Protein AF-A0A352NPZ8-F1 (afdb_monomer_lite)

pLDDT: mean 89.33, std 11.06, range [47.06, 97.88]

Structure (mmCIF, N/CA/C/O backbone):
data_AF-A0A352NPZ8-F1
#
_entry.id   AF-A0A352NPZ8-F1
#
loop_
_atom_site.group_PDB
_atom_site.id
_atom_site.type_symbol
_atom_site.label_atom_id
_atom_site.label_alt_id
_atom_site.label_comp_id
_atom_site.label_asym_id
_atom_site.label_entity_id
_atom_site.label_seq_id
_atom_site.pdbx_PDB_ins_code
_atom_site.Cartn_x
_atom_site.Cartn_y
_atom_site.Cartn_z
_atom_site.occupancy
_atom_site.B_iso_or_equiv
_atom_site.auth_seq_id
_atom_site.auth_comp_id
_atom_site.auth_asym_id
_atom_site.auth_atom_id
_atom_site.pdbx_PDB_model_num
ATOM 1 N N . MET A 1 1 ? 7.157 7.119 -15.607 1.00 67.50 1 MET A N 1
ATOM 2 C CA . MET A 1 1 ? 7.996 7.400 -14.413 1.00 67.50 1 MET A CA 1
ATOM 3 C C . MET A 1 1 ? 9.174 6.434 -14.364 1.00 67.50 1 MET A C 1
ATOM 5 O O . MET A 1 1 ? 9.060 5.346 -14.909 1.00 67.50 1 MET A O 1
ATOM 9 N N . ARG A 1 2 ? 10.289 6.827 -13.732 1.00 89.06 2 ARG A N 1
ATOM 10 C CA . ARG A 1 2 ? 11.449 5.947 -13.481 1.00 89.06 2 ARG A CA 1
ATOM 11 C C . ARG A 1 2 ? 11.217 5.113 -12.215 1.00 89.06 2 ARG A C 1
ATOM 13 O O . ARG A 1 2 ? 10.690 5.663 -11.249 1.00 89.06 2 ARG A O 1
ATOM 20 N N . CYS A 1 3 ? 11.653 3.851 -12.206 1.00 93.81 3 CYS A N 1
ATOM 21 C CA . CYS A 1 3 ? 11.462 2.907 -11.093 1.00 93.81 3 CYS A CA 1
ATOM 22 C C . CYS A 1 3 ? 11.914 3.480 -9.738 1.00 93.81 3 CYS A C 1
ATOM 24 O O . CYS A 1 3 ? 11.165 3.444 -8.770 1.00 93.81 3 CYS A O 1
ATOM 26 N N . GLU A 1 4 ? 13.073 4.138 -9.685 1.00 93.75 4 GLU A N 1
ATOM 27 C CA . GLU A 1 4 ? 13.599 4.777 -8.464 1.00 93.75 4 GLU A CA 1
ATOM 28 C C . GLU A 1 4 ? 12.679 5.859 -7.876 1.00 93.75 4 GLU A C 1
ATOM 30 O O . GLU A 1 4 ? 12.685 6.128 -6.675 1.00 93.75 4 GLU A O 1
ATOM 35 N N . LYS A 1 5 ? 11.922 6.561 -8.729 1.00 93.19 5 LYS A N 1
ATOM 36 C CA . LYS A 1 5 ? 10.964 7.575 -8.271 1.00 93.19 5 LYS A CA 1
ATOM 37 C C . LYS A 1 5 ? 9.722 6.905 -7.686 1.00 93.19 5 LYS A C 1
ATOM 39 O O . LYS A 1 5 ? 9.171 7.417 -6.725 1.00 93.19 5 LYS A O 1
ATOM 44 N N . ILE A 1 6 ? 9.313 5.777 -8.263 1.00 94.00 6 ILE A N 1
ATOM 45 C CA . ILE A 1 6 ? 8.162 4.988 -7.819 1.00 94.00 6 ILE A CA 1
ATOM 46 C C . ILE A 1 6 ? 8.451 4.321 -6.472 1.00 94.00 6 ILE A C 1
ATOM 48 O O . ILE A 1 6 ? 7.662 4.460 -5.548 1.00 94.00 6 ILE A O 1
ATOM 52 N N . MET A 1 7 ? 9.608 3.673 -6.334 1.00 93.88 7 MET A N 1
ATOM 53 C CA . MET A 1 7 ? 9.984 2.950 -5.112 1.00 93.88 7 MET A CA 1
ATOM 54 C C . MET A 1 7 ? 10.046 3.863 -3.884 1.00 93.88 7 MET A C 1
ATOM 56 O O . MET A 1 7 ? 9.585 3.494 -2.811 1.00 93.88 7 MET A O 1
ATOM 60 N N . ARG A 1 8 ? 10.520 5.105 -4.052 1.00 95.38 8 ARG A N 1
ATOM 61 C CA . ARG A 1 8 ? 10.516 6.118 -2.981 1.00 95.38 8 ARG A CA 1
ATOM 62 C C . ARG A 1 8 ? 9.120 6.525 -2.503 1.00 95.38 8 ARG A C 1
ATOM 64 O O . ARG A 1 8 ? 9.016 7.160 -1.464 1.00 95.38 8 ARG A O 1
ATOM 71 N N . LYS A 1 9 ? 8.073 6.196 -3.259 1.00 95.81 9 LYS A N 1
ATOM 72 C CA . LYS A 1 9 ? 6.678 6.539 -2.967 1.00 95.81 9 LYS A CA 1
ATOM 73 C C . LYS A 1 9 ? 5.862 5.365 -2.428 1.00 95.81 9 LYS A C 1
ATOM 75 O O . LYS A 1 9 ? 4.664 5.518 -2.235 1.00 95.81 9 LYS A O 1
ATOM 80 N N . PHE A 1 10 ? 6.474 4.205 -2.180 1.00 96.50 10 PHE A N 1
ATOM 81 C CA . PHE A 1 10 ? 5.753 3.041 -1.659 1.00 96.50 10 PHE A CA 1
ATOM 82 C C . PHE A 1 10 ? 5.184 3.271 -0.264 1.00 96.50 10 PHE A C 1
ATOM 84 O O . PHE A 1 10 ? 4.010 2.991 -0.060 1.00 96.50 10 PHE A O 1
ATOM 91 N N . ASN A 1 11 ? 5.968 3.836 0.656 1.00 96.38 11 ASN A N 1
ATOM 92 C CA . ASN A 1 11 ? 5.470 4.144 1.999 1.00 96.38 11 ASN A CA 1
ATOM 93 C C . ASN A 1 11 ? 4.360 5.198 1.943 1.00 96.38 11 ASN A C 1
ATOM 95 O O . ASN A 1 11 ? 3.285 4.959 2.471 1.00 96.38 11 ASN A O 1
ATOM 99 N N . ASP A 1 12 ? 4.558 6.286 1.188 1.00 96.56 12 ASP A N 1
ATOM 100 C CA . ASP A 1 12 ? 3.518 7.303 0.980 1.00 96.56 12 ASP A CA 1
ATOM 101 C C . ASP A 1 12 ? 2.210 6.694 0.422 1.00 96.56 12 ASP A C 1
ATOM 103 O O . ASP A 1 12 ? 1.107 7.086 0.806 1.00 96.56 12 ASP A O 1
ATOM 107 N N . LEU A 1 13 ? 2.323 5.716 -0.487 1.00 96.00 13 LEU A N 1
ATOM 108 C CA . LEU A 1 13 ? 1.178 4.990 -1.038 1.00 96.00 13 LEU A CA 1
ATOM 109 C C . LEU A 1 13 ? 0.492 4.107 0.017 1.00 96.00 13 LEU A C 1
ATOM 111 O O . LEU A 1 13 ? -0.736 4.091 0.084 1.00 96.00 13 LEU A O 1
ATOM 115 N N . LEU A 1 14 ? 1.257 3.383 0.838 1.00 96.12 14 LEU A N 1
ATOM 116 C CA . LEU A 1 14 ? 0.725 2.537 1.917 1.00 96.12 14 LEU A CA 1
ATOM 117 C C . LEU A 1 14 ? 0.051 3.372 3.014 1.00 96.12 14 LEU A C 1
ATOM 119 O O . LEU A 1 14 ? -1.031 3.019 3.485 1.00 96.12 14 LEU A O 1
ATOM 123 N N . ASP A 1 15 ? 0.625 4.530 3.330 1.00 94.94 15 ASP A N 1
ATOM 124 C CA . ASP A 1 15 ? 0.093 5.493 4.294 1.00 94.94 15 ASP A CA 1
ATOM 125 C C . ASP A 1 15 ? -1.071 6.327 3.741 1.00 94.94 15 ASP A C 1
ATOM 127 O O . ASP A 1 15 ? -1.664 7.125 4.469 1.00 94.94 15 ASP A O 1
ATOM 131 N N . ARG A 1 16 ? -1.431 6.136 2.462 1.00 93.31 16 ARG A N 1
ATOM 132 C CA . ARG A 1 16 ? -2.486 6.885 1.756 1.00 93.31 16 ARG A CA 1
ATOM 133 C C . ARG A 1 16 ? -2.284 8.404 1.830 1.00 93.31 16 ARG A C 1
ATOM 135 O O . ARG A 1 16 ? -3.250 9.161 1.911 1.00 93.31 16 ARG A O 1
ATOM 142 N N . SER A 1 17 ? -1.028 8.849 1.805 1.00 96.31 17 SER A N 1
ATOM 143 C CA . SER A 1 17 ? -0.641 10.264 1.908 1.00 96.31 17 SER A CA 1
ATOM 144 C C . SER A 1 17 ? -0.401 10.933 0.551 1.00 96.31 17 SER A C 1
ATOM 146 O O . SER A 1 17 ? -0.144 12.136 0.476 1.00 96.31 17 SER A O 1
ATOM 148 N N . LEU A 1 18 ? -0.500 10.168 -0.537 1.00 95.19 18 LEU A N 1
ATOM 149 C CA . LEU A 1 18 ? -0.338 10.660 -1.899 1.00 95.19 18 LEU A CA 1
ATOM 150 C C . LEU A 1 18 ? -1.566 11.412 -2.407 1.00 95.19 18 LEU A C 1
ATOM 152 O O . LEU A 1 18 ? -2.707 11.100 -2.069 1.00 95.19 18 LEU A O 1
ATOM 156 N N . SER A 1 19 ? -1.336 12.363 -3.316 1.00 96.25 19 SER A N 1
ATOM 157 C CA . SER A 1 19 ? -2.432 12.923 -4.105 1.00 96.25 19 SER A CA 1
ATOM 158 C C . SER A 1 19 ? -3.030 11.866 -5.044 1.00 96.25 19 SER A C 1
ATOM 160 O O . SER A 1 19 ? -2.336 10.960 -5.508 1.00 96.25 19 SER A O 1
ATOM 162 N N . ALA A 1 20 ? -4.305 12.025 -5.419 1.00 94.50 20 ALA A N 1
ATOM 163 C CA . ALA A 1 20 ? -4.978 11.111 -6.352 1.00 94.50 20 ALA A CA 1
ATOM 164 C C . ALA A 1 20 ? -4.233 10.961 -7.695 1.00 94.50 20 ALA A C 1
ATOM 166 O O . ALA A 1 20 ? -4.224 9.891 -8.302 1.00 94.50 20 ALA A O 1
ATOM 167 N N . LYS A 1 21 ? -3.571 12.033 -8.152 1.00 94.88 21 LYS A N 1
ATOM 168 C CA . LYS A 1 21 ? -2.743 12.007 -9.360 1.00 94.88 21 LYS A CA 1
ATOM 169 C C . LYS A 1 21 ? -1.505 11.127 -9.176 1.00 94.88 21 LYS A C 1
ATOM 171 O O . LYS A 1 21 ? -1.219 10.305 -10.040 1.00 94.88 21 LYS A O 1
ATOM 176 N N . GLU A 1 22 ? -0.779 11.294 -8.073 1.00 94.69 22 GLU A N 1
ATOM 177 C CA . GLU A 1 22 ? 0.416 10.494 -7.780 1.00 94.69 22 GLU A CA 1
ATOM 178 C C . GLU A 1 22 ? 0.074 9.019 -7.585 1.00 94.69 22 GLU A C 1
ATOM 180 O O . GLU A 1 22 ? 0.772 8.157 -8.116 1.00 94.69 22 GLU A O 1
ATOM 185 N N . GLU A 1 23 ? -1.021 8.729 -6.880 1.00 96.00 23 GLU A N 1
ATOM 186 C CA . GLU A 1 23 ? -1.520 7.365 -6.727 1.00 96.00 23 GLU A CA 1
ATOM 187 C C . GLU A 1 23 ? -1.799 6.737 -8.096 1.00 96.00 23 GLU A C 1
ATOM 189 O O . GLU A 1 23 ? -1.287 5.658 -8.395 1.00 96.00 23 GLU A O 1
ATOM 194 N N . HIS A 1 24 ? -2.527 7.438 -8.970 1.00 95.50 24 HIS A N 1
ATOM 195 C CA . HIS A 1 24 ? -2.822 6.945 -10.312 1.00 95.50 24 HIS A CA 1
ATOM 196 C C . HIS A 1 24 ? -1.551 6.687 -11.139 1.00 95.50 24 HIS A C 1
ATOM 198 O O . HIS A 1 24 ? -1.426 5.642 -11.778 1.00 95.50 24 HIS A O 1
ATOM 204 N N . GLU A 1 25 ? -0.583 7.607 -11.104 1.00 95.06 25 GLU A N 1
ATOM 205 C CA . GLU A 1 25 ? 0.695 7.456 -11.808 1.00 95.06 25 GLU A CA 1
ATOM 206 C C . GLU A 1 25 ? 1.497 6.242 -11.309 1.00 95.06 25 GLU A C 1
ATOM 208 O O . GLU A 1 25 ? 2.104 5.522 -12.112 1.00 95.06 25 GLU A O 1
ATOM 213 N N . ILE A 1 26 ? 1.488 5.985 -9.998 1.00 95.94 26 ILE A N 1
ATOM 214 C CA . ILE A 1 26 ? 2.171 4.829 -9.413 1.00 95.94 26 ILE A CA 1
ATOM 215 C C . ILE A 1 26 ? 1.452 3.533 -9.770 1.00 95.94 26 ILE A C 1
ATOM 217 O O . ILE A 1 26 ? 2.105 2.596 -10.228 1.00 95.94 26 ILE A O 1
ATOM 221 N N . GLN A 1 27 ? 0.125 3.483 -9.638 1.00 95.44 27 GLN A N 1
ATOM 222 C CA . GLN A 1 27 ? -0.668 2.306 -9.999 1.00 95.44 27 GLN A CA 1
ATOM 223 C C . GLN A 1 27 ? -0.492 1.942 -11.478 1.00 95.44 27 GLN A C 1
ATOM 225 O O . GLN A 1 27 ? -0.265 0.777 -11.811 1.00 95.44 27 GLN A O 1
ATOM 230 N N . ALA A 1 28 ? -0.486 2.940 -12.368 1.00 96.06 28 ALA A N 1
ATOM 231 C CA . ALA A 1 28 ? -0.205 2.737 -13.786 1.00 96.06 28 ALA A CA 1
ATOM 232 C C . ALA A 1 28 ? 1.191 2.132 -14.019 1.00 96.06 28 ALA A C 1
ATOM 234 O O . ALA A 1 28 ? 1.356 1.251 -14.863 1.00 96.06 28 ALA A O 1
ATOM 235 N N . HIS A 1 29 ? 2.204 2.555 -13.256 1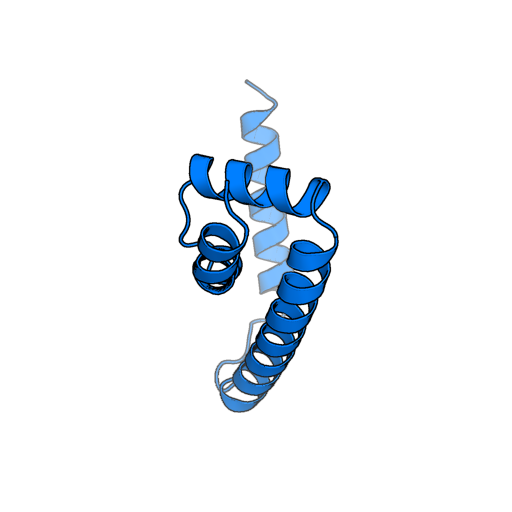.00 96.38 29 HIS A N 1
ATOM 236 C CA . HIS A 1 29 ? 3.542 1.975 -13.355 1.00 96.38 29 HIS A CA 1
ATOM 237 C C . HIS A 1 29 ? 3.610 0.541 -12.812 1.00 96.38 29 HIS A C 1
ATOM 239 O O . HIS A 1 29 ? 4.205 -0.325 -13.454 1.00 96.38 29 HIS A O 1
ATOM 245 N N . LEU A 1 30 ? 2.990 0.268 -11.661 1.00 96.69 30 LEU A N 1
ATOM 246 C CA . LEU A 1 30 ? 2.930 -1.075 -11.076 1.00 96.69 30 LEU A CA 1
ATOM 247 C C . LEU A 1 30 ? 2.209 -2.066 -11.997 1.00 96.69 30 LEU A C 1
ATOM 249 O O . LEU A 1 30 ? 2.577 -3.239 -12.035 1.00 96.69 30 LEU A O 1
ATOM 253 N N . ALA A 1 31 ? 1.240 -1.600 -12.791 1.00 96.94 31 ALA A N 1
ATOM 254 C CA . ALA A 1 31 ? 0.561 -2.424 -13.784 1.00 96.94 31 ALA A CA 1
ATOM 255 C C . ALA A 1 31 ? 1.520 -2.954 -14.865 1.00 96.94 31 ALA A C 1
ATOM 257 O O . ALA A 1 31 ? 1.400 -4.116 -15.262 1.00 96.94 31 ALA A O 1
ATOM 258 N N . VAL A 1 32 ? 2.504 -2.152 -15.288 1.00 97.00 32 VAL A N 1
ATOM 259 C CA . VAL A 1 32 ? 3.398 -2.470 -16.418 1.00 97.00 32 VAL A CA 1
ATOM 260 C C . VAL A 1 32 ? 4.797 -2.940 -16.008 1.00 97.00 32 VAL A C 1
ATOM 262 O O . VAL A 1 32 ? 5.461 -3.611 -16.792 1.00 97.00 32 VAL A O 1
ATOM 265 N N . CYS A 1 33 ? 5.262 -2.629 -14.793 1.00 97.75 33 CYS A N 1
ATOM 266 C CA . CYS A 1 33 ? 6.603 -2.987 -14.328 1.00 97.75 33 CYS A CA 1
ATOM 267 C C . CYS A 1 33 ? 6.558 -4.139 -13.306 1.00 97.75 33 CYS A C 1
ATOM 269 O O . CYS A 1 33 ? 6.221 -3.910 -12.141 1.00 97.75 33 CYS A O 1
ATOM 271 N N . PRO A 1 34 ? 6.924 -5.380 -13.686 1.00 96.56 34 PRO A N 1
ATOM 272 C CA . PRO A 1 34 ? 6.901 -6.518 -12.766 1.00 96.56 34 PRO A CA 1
ATOM 273 C C . PRO A 1 34 ? 7.896 -6.372 -11.608 1.00 96.56 34 PRO A C 1
ATOM 275 O O . PRO A 1 34 ? 7.582 -6.793 -10.500 1.00 96.56 34 PRO A O 1
ATOM 278 N N . ASN A 1 35 ? 9.043 -5.721 -11.830 1.00 96.56 35 ASN A N 1
ATOM 279 C CA . ASN A 1 35 ? 10.039 -5.498 -10.782 1.00 96.56 35 ASN A CA 1
ATOM 280 C C . ASN A 1 35 ? 9.494 -4.590 -9.673 1.00 96.56 35 ASN A C 1
ATOM 282 O O . ASN A 1 35 ? 9.474 -4.970 -8.510 1.00 96.56 35 ASN A O 1
ATOM 286 N N . CYS A 1 36 ? 8.959 -3.417 -10.030 1.00 97.44 36 CYS A N 1
ATOM 287 C CA . CYS A 1 36 ? 8.356 -2.527 -9.038 1.00 97.44 36 CYS A CA 1
ATOM 288 C C . CYS A 1 36 ? 7.136 -3.153 -8.354 1.00 97.44 36 CYS A C 1
ATOM 290 O O . CYS A 1 36 ? 6.906 -2.880 -7.183 1.00 97.44 36 CYS A O 1
ATOM 292 N N . ARG A 1 37 ? 6.379 -4.011 -9.048 1.00 97.56 37 ARG A N 1
ATOM 293 C CA . ARG A 1 37 ? 5.266 -4.761 -8.452 1.00 97.56 37 ARG A CA 1
ATOM 294 C C . ARG A 1 37 ? 5.737 -5.738 -7.375 1.00 97.56 37 ARG A C 1
ATOM 296 O O . ARG A 1 37 ? 5.142 -5.772 -6.304 1.00 97.56 37 ARG A O 1
ATOM 303 N N . ALA A 1 38 ? 6.791 -6.506 -7.650 1.00 97.75 38 ALA A N 1
ATOM 304 C CA . ALA A 1 38 ? 7.364 -7.443 -6.687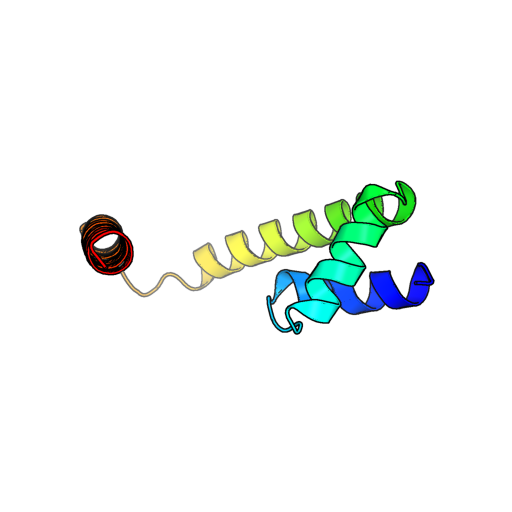 1.00 97.75 38 ALA A CA 1
ATOM 305 C C . ALA A 1 38 ? 7.902 -6.707 -5.449 1.00 97.75 38 ALA A C 1
ATOM 307 O O . ALA A 1 38 ? 7.555 -7.050 -4.323 1.00 97.75 38 ALA A O 1
ATOM 308 N N . GLU A 1 39 ? 8.657 -5.632 -5.666 1.00 97.38 39 GLU A N 1
ATOM 309 C CA . GLU A 1 39 ? 9.239 -4.809 -4.599 1.00 97.38 39 GLU A CA 1
ATOM 310 C C . GLU A 1 39 ? 8.168 -4.119 -3.741 1.00 97.38 39 GLU A C 1
ATOM 312 O O . GLU A 1 39 ? 8.258 -4.082 -2.510 1.00 97.38 39 GLU A O 1
ATOM 317 N N . PHE A 1 40 ? 7.102 -3.623 -4.378 1.00 97.88 40 PHE A N 1
ATOM 318 C CA . PHE A 1 40 ? 5.950 -3.082 -3.665 1.00 97.88 40 PHE A CA 1
ATOM 319 C C . PHE A 1 40 ? 5.262 -4.152 -2.817 1.00 97.88 40 PHE A C 1
ATOM 321 O O . PHE A 1 40 ? 4.932 -3.891 -1.666 1.00 97.88 40 PHE A O 1
ATOM 328 N N . GLN A 1 41 ? 5.082 -5.366 -3.348 1.00 97.75 41 GLN A N 1
ATOM 329 C CA . GLN A 1 41 ? 4.464 -6.459 -2.601 1.00 97.75 41 GLN A CA 1
ATOM 330 C C . GLN A 1 41 ? 5.295 -6.858 -1.375 1.00 97.75 41 GLN A C 1
ATOM 332 O O . GLN A 1 41 ? 4.723 -7.103 -0.316 1.00 97.75 41 GLN A O 1
ATOM 337 N N . LEU A 1 42 ? 6.627 -6.885 -1.490 1.00 97.31 42 LEU A N 1
ATOM 338 C CA . LEU A 1 42 ? 7.516 -7.134 -0.351 1.00 97.31 42 LEU A CA 1
ATOM 339 C C . LEU A 1 42 ? 7.357 -6.056 0.726 1.00 97.31 42 LEU A C 1
ATOM 341 O O . LEU A 1 42 ? 7.186 -6.380 1.900 1.00 97.31 42 LEU A O 1
ATOM 345 N N . THR A 1 43 ? 7.344 -4.786 0.315 1.00 96.75 43 THR A N 1
ATOM 346 C CA . THR A 1 43 ? 7.171 -3.648 1.231 1.00 96.75 43 THR A CA 1
ATOM 347 C C . THR A 1 43 ? 5.802 -3.696 1.911 1.00 96.75 43 THR A C 1
ATOM 349 O O . THR A 1 43 ? 5.710 -3.572 3.128 1.00 96.75 43 THR A O 1
ATOM 352 N N . LYS A 1 44 ? 4.741 -3.961 1.141 1.00 97.44 44 LYS A N 1
ATOM 353 C CA . LYS A 1 44 ? 3.374 -4.110 1.642 1.00 97.44 44 LYS A CA 1
ATOM 354 C C . LYS A 1 44 ? 3.256 -5.246 2.656 1.00 97.44 44 LYS A C 1
ATOM 356 O O . LYS A 1 44 ? 2.636 -5.065 3.692 1.00 97.44 44 LYS A O 1
ATOM 361 N N . ASN A 1 45 ? 3.860 -6.403 2.384 1.00 97.81 45 ASN A N 1
ATOM 362 C CA . ASN A 1 45 ? 3.820 -7.531 3.314 1.00 97.81 45 ASN A CA 1
ATOM 363 C C . ASN A 1 45 ? 4.507 -7.187 4.646 1.00 97.81 45 ASN A C 1
ATOM 365 O O . ASN A 1 45 ? 4.007 -7.563 5.702 1.00 97.81 45 ASN A O 1
ATOM 369 N N . ALA A 1 46 ? 5.638 -6.474 4.605 1.00 96.38 46 ALA A N 1
ATOM 370 C CA . ALA A 1 46 ? 6.315 -6.016 5.815 1.00 96.38 46 ALA A CA 1
ATOM 371 C C . ALA A 1 46 ? 5.455 -5.013 6.605 1.00 96.38 46 ALA A C 1
ATOM 373 O O . ALA A 1 46 ? 5.316 -5.158 7.818 1.00 96.38 46 ALA A O 1
ATOM 374 N N . ASP A 1 47 ? 4.837 -4.044 5.922 1.00 96.50 47 ASP A N 1
ATOM 375 C CA . ASP A 1 47 ? 3.903 -3.084 6.526 1.00 96.50 47 ASP A CA 1
ATOM 376 C C . ASP A 1 47 ? 2.685 -3.784 7.156 1.00 96.50 47 ASP A C 1
ATOM 378 O O . ASP A 1 47 ? 2.356 -3.515 8.310 1.00 96.50 47 ASP A O 1
ATOM 382 N N . ASP A 1 48 ? 2.076 -4.751 6.462 1.00 95.19 48 ASP A N 1
ATOM 383 C CA . ASP A 1 48 ? 0.937 -5.534 6.961 1.00 95.19 48 ASP A CA 1
ATOM 384 C C . ASP A 1 48 ? 1.295 -6.285 8.268 1.00 95.19 48 ASP A C 1
ATOM 386 O O . ASP A 1 48 ? 0.524 -6.257 9.231 1.00 95.19 48 ASP A O 1
ATOM 390 N N . ILE A 1 49 ? 2.482 -6.906 8.342 1.00 95.81 49 ILE A N 1
ATOM 391 C CA . ILE A 1 49 ? 2.969 -7.603 9.552 1.00 95.81 49 ILE A CA 1
ATOM 392 C C . ILE A 1 49 ? 3.174 -6.619 10.709 1.00 95.81 49 ILE A C 1
ATOM 394 O O . ILE A 1 49 ? 2.752 -6.885 11.839 1.00 95.81 49 ILE A O 1
ATOM 398 N N . LEU A 1 50 ? 3.807 -5.475 10.438 1.00 93.75 50 LEU A N 1
ATOM 399 C CA . LEU A 1 50 ? 4.049 -4.449 11.451 1.00 93.75 50 LEU A CA 1
ATOM 400 C C . LEU A 1 50 ? 2.733 -3.874 11.977 1.00 93.75 50 LEU A C 1
ATOM 402 O O . LEU A 1 50 ? 2.567 -3.760 13.188 1.00 93.75 50 LEU A O 1
ATOM 406 N N . ARG A 1 51 ? 1.768 -3.578 11.098 1.00 91.12 51 ARG A N 1
ATOM 407 C CA . ARG A 1 51 ? 0.434 -3.109 11.499 1.00 91.12 51 ARG A CA 1
ATOM 408 C C . ARG A 1 51 ? -0.285 -4.130 12.369 1.00 91.12 51 ARG A C 1
ATOM 410 O O . ARG A 1 51 ? -0.837 -3.740 13.392 1.00 91.12 51 ARG A O 1
ATOM 417 N N . ALA A 1 52 ? -0.256 -5.412 12.006 1.00 89.69 52 ALA A N 1
ATOM 418 C CA . ALA A 1 52 ? -0.860 -6.470 12.816 1.00 89.69 52 ALA A CA 1
ATOM 419 C C . ALA A 1 52 ? -0.231 -6.537 14.217 1.00 89.69 52 ALA A C 1
ATOM 421 O O . ALA A 1 52 ? -0.946 -6.522 15.216 1.00 89.69 52 ALA A O 1
ATOM 422 N N . THR A 1 53 ? 1.101 -6.505 14.286 1.00 89.75 53 THR A N 1
ATOM 423 C CA . THR A 1 53 ? 1.846 -6.542 15.554 1.00 89.75 53 THR A CA 1
ATOM 424 C C . THR A 1 53 ? 1.527 -5.329 16.427 1.00 89.75 53 THR A C 1
ATOM 426 O O . THR A 1 53 ? 1.262 -5.463 17.617 1.00 89.75 53 THR A O 1
ATOM 429 N N . VAL A 1 54 ? 1.510 -4.130 15.840 1.00 88.00 54 VAL A N 1
ATOM 430 C CA . VAL A 1 54 ? 1.175 -2.897 16.563 1.00 88.00 54 VAL A CA 1
ATOM 431 C C . VAL A 1 54 ? -0.267 -2.930 17.061 1.00 88.00 54 VAL A C 1
ATOM 433 O O . VAL A 1 54 ? -0.522 -2.508 18.182 1.00 88.00 54 VAL A O 1
ATOM 436 N N . ILE A 1 55 ? -1.213 -3.450 16.277 1.00 85.06 55 ILE A N 1
ATOM 437 C CA . ILE A 1 55 ? -2.597 -3.608 16.737 1.00 85.06 55 ILE A CA 1
ATOM 438 C C . ILE A 1 55 ? -2.632 -4.499 17.981 1.00 85.06 55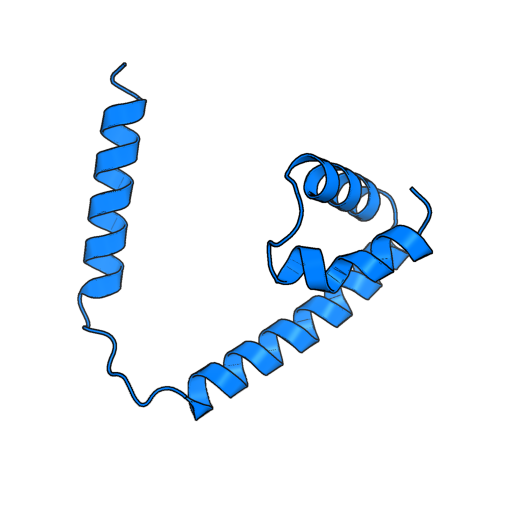 ILE A C 1
ATOM 440 O O . ILE A 1 55 ? -3.184 -4.072 18.986 1.00 85.06 55 ILE A O 1
ATOM 444 N N . GLU A 1 56 ? -1.990 -5.669 17.956 1.00 83.12 56 GLU A N 1
ATOM 445 C CA . GLU A 1 56 ? -1.937 -6.565 19.122 1.00 83.12 56 GLU A CA 1
ATOM 446 C C . GLU A 1 56 ? -1.290 -5.906 20.349 1.00 83.12 56 GLU A C 1
ATOM 448 O O . GLU A 1 56 ? -1.764 -6.076 21.471 1.00 83.12 56 GLU A O 1
ATOM 453 N N . MET A 1 57 ? -0.223 -5.127 20.149 1.00 83.81 57 MET A N 1
ATOM 454 C CA . MET A 1 57 ? 0.494 -4.4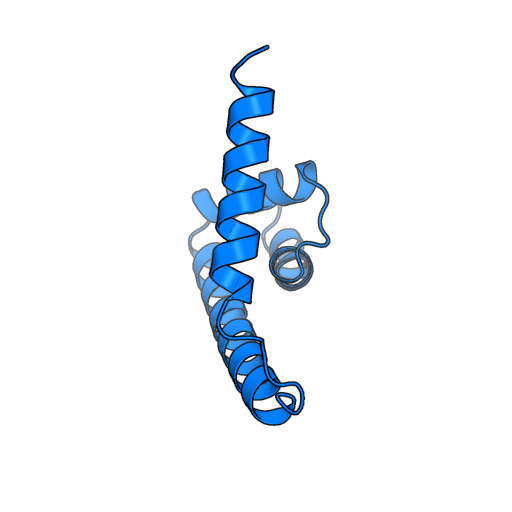59 21.239 1.00 83.81 57 MET A CA 1
ATOM 455 C C . MET A 1 57 ? -0.274 -3.282 21.854 1.00 83.81 57 MET A C 1
ATOM 457 O O . MET A 1 57 ? -0.027 -2.946 23.010 1.00 83.81 57 MET A O 1
ATOM 461 N N . VAL A 1 58 ? -1.145 -2.619 21.088 1.00 79.50 58 VAL A N 1
ATOM 462 C CA . VAL A 1 58 ? -1.739 -1.319 21.458 1.00 79.50 58 VAL A CA 1
ATOM 463 C C . VAL A 1 58 ? -3.263 -1.408 21.637 1.00 79.50 58 VAL A C 1
ATOM 465 O O . VAL A 1 58 ? -3.926 -0.411 21.925 1.00 79.50 58 VAL A O 1
ATOM 468 N N . THR A 1 59 ? -3.858 -2.598 21.520 1.00 66.44 59 THR A N 1
ATOM 469 C CA . THR A 1 59 ? -5.269 -2.832 21.861 1.00 66.44 59 THR A CA 1
ATOM 470 C C . THR A 1 59 ? -5.500 -2.820 23.374 1.00 66.44 59 THR A C 1
ATOM 472 O O . THR A 1 59 ? -5.786 -3.842 23.985 1.00 66.44 59 THR A O 1
ATOM 475 N N . GLU A 1 60 ? -5.411 -1.638 23.982 1.00 64.94 60 GLU A N 1
ATOM 476 C CA . GLU A 1 60 ? -5.935 -1.360 25.330 1.00 64.94 60 GLU A CA 1
ATOM 477 C C . GLU A 1 60 ? -7.390 -0.860 25.283 1.00 64.94 60 GLU A C 1
ATOM 479 O O . GLU A 1 60 ? -8.085 -0.832 26.297 1.00 64.94 60 GLU A O 1
ATOM 484 N N . ILE A 1 61 ? -7.870 -0.460 24.100 1.00 71.88 61 ILE A N 1
ATOM 485 C CA . ILE A 1 61 ? -9.216 0.081 23.900 1.00 71.88 61 ILE A CA 1
ATOM 486 C C . ILE A 1 61 ? -10.113 -1.011 23.324 1.00 71.88 61 ILE A C 1
ATOM 488 O O . ILE A 1 61 ? -9.972 -1.405 22.164 1.00 71.88 61 ILE A O 1
ATOM 492 N N . GLU A 1 62 ? -11.074 -1.467 24.124 1.00 73.75 62 GLU A N 1
ATOM 493 C CA . GLU A 1 62 ? -12.125 -2.363 23.652 1.00 73.75 62 GLU A CA 1
ATOM 494 C C . GLU A 1 62 ? -12.945 -1.689 22.545 1.00 73.75 62 GLU A C 1
ATOM 496 O O . GLU A 1 62 ? -13.581 -0.648 22.739 1.00 73.75 62 GLU A O 1
ATOM 501 N N . VAL A 1 63 ? -12.953 -2.299 21.360 1.00 78.31 63 VAL A N 1
ATOM 502 C CA . VAL A 1 63 ? -13.822 -1.876 20.261 1.00 78.31 63 VAL A CA 1
ATOM 503 C C . VAL A 1 63 ? -15.243 -2.374 20.553 1.00 78.31 63 VAL A C 1
ATOM 505 O O . VAL A 1 63 ? -15.441 -3.583 20.682 1.00 78.31 63 VAL A O 1
ATOM 508 N N . PRO A 1 64 ? -16.265 -1.496 20.610 1.00 86.81 64 PRO A N 1
ATOM 509 C CA . PRO A 1 64 ? -17.638 -1.933 20.840 1.00 86.81 64 PRO A CA 1
ATOM 510 C C . PRO A 1 64 ? -18.095 -2.932 19.771 1.00 86.81 64 PRO A C 1
ATOM 512 O O . PRO A 1 64 ? -17.980 -2.657 18.575 1.00 86.81 64 PRO A O 1
ATOM 515 N N . ALA A 1 65 ? -18.695 -4.051 20.189 1.00 86.12 65 ALA A N 1
ATOM 516 C CA . ALA A 1 65 ? -19.072 -5.160 19.301 1.00 86.12 65 ALA A CA 1
ATOM 517 C C . ALA A 1 65 ? -19.974 -4.756 18.112 1.00 86.12 65 ALA A C 1
ATOM 519 O O . ALA A 1 65 ? -19.990 -5.423 17.080 1.00 86.12 65 ALA A O 1
ATOM 520 N N . ASN A 1 66 ? -20.716 -3.650 18.229 1.00 91.94 66 ASN A N 1
ATOM 521 C CA . ASN A 1 66 ? -21.612 -3.150 17.185 1.00 91.94 66 ASN A CA 1
ATOM 522 C C . ASN A 1 66 ? -21.019 -2.025 16.318 1.00 91.94 66 ASN A C 1
ATOM 524 O O . ASN A 1 66 ? -21.719 -1.513 15.441 1.00 91.94 66 ASN A O 1
ATOM 528 N N . LEU A 1 67 ? -19.765 -1.611 16.539 1.00 89.19 67 LEU A N 1
ATOM 529 C CA . LEU A 1 67 ? -19.185 -0.460 15.843 1.00 89.19 67 LEU A CA 1
ATOM 530 C C . LEU A 1 67 ? -19.101 -0.705 14.331 1.00 89.19 67 LEU A C 1
ATOM 532 O O . LEU A 1 67 ? -19.590 0.115 13.556 1.00 89.19 67 LEU A O 1
ATOM 536 N N . SER A 1 68 ? -18.579 -1.860 13.909 1.00 88.88 68 SER A N 1
ATOM 537 C CA . SER A 1 68 ? -18.481 -2.232 12.489 1.00 88.88 68 SER A CA 1
ATOM 538 C C . SER A 1 68 ? -19.847 -2.256 11.798 1.00 88.88 68 SER A C 1
ATOM 540 O O . SER A 1 68 ? -19.996 -1.754 10.683 1.00 88.88 68 SER A O 1
ATOM 542 N N . GLN A 1 69 ? -20.876 -2.767 12.484 1.00 93.25 69 GLN A N 1
ATOM 543 C CA . GLN A 1 69 ? -22.252 -2.763 11.983 1.00 93.25 69 GLN A CA 1
ATOM 544 C C . GLN A 1 69 ? -22.784 -1.333 11.815 1.00 93.25 69 GLN A C 1
ATOM 546 O O . GLN A 1 69 ? -23.354 -1.008 10.773 1.00 93.25 69 GLN A O 1
ATOM 551 N N . ARG A 1 70 ? -22.586 -0.470 12.819 1.00 94.75 70 ARG A N 1
ATOM 552 C CA . ARG A 1 70 ? -23.030 0.933 12.792 1.00 94.75 70 ARG A CA 1
ATOM 553 C C . ARG A 1 70 ? -22.345 1.725 11.677 1.00 94.75 70 ARG A C 1
ATOM 555 O O . ARG A 1 70 ? -23.019 2.478 10.977 1.00 94.75 70 ARG A O 1
ATOM 562 N N . ILE A 1 71 ? -21.042 1.516 11.471 1.00 94.38 71 ILE A N 1
ATOM 563 C CA . ILE A 1 71 ? -20.289 2.108 10.353 1.00 94.38 71 ILE A CA 1
ATOM 564 C C . ILE A 1 71 ? -20.888 1.652 9.015 1.00 94.38 71 ILE A C 1
ATOM 566 O O . ILE A 1 71 ? -21.197 2.484 8.164 1.00 94.38 71 ILE A O 1
ATOM 570 N N . GLY A 1 72 ? -21.128 0.347 8.839 1.00 91.38 72 GLY A N 1
ATOM 571 C CA . GLY A 1 72 ? -21.732 -0.191 7.616 1.00 91.38 72 GLY A CA 1
ATOM 572 C C . GLY A 1 72 ? -23.123 0.386 7.317 1.00 91.38 72 GLY A C 1
ATOM 573 O O . GLY A 1 72 ? -23.414 0.744 6.174 1.00 91.38 72 GLY A O 1
ATOM 574 N N . GLN A 1 73 ? -23.967 0.535 8.343 1.00 93.44 73 GLN A N 1
ATOM 575 C CA . GLN A 1 73 ? -25.291 1.156 8.221 1.00 93.44 73 GLN A CA 1
ATOM 576 C C . GLN A 1 73 ? -25.206 2.627 7.788 1.00 93.44 73 GLN A C 1
ATOM 578 O O . GLN A 1 73 ? -25.963 3.046 6.909 1.00 93.44 73 GLN A O 1
ATOM 583 N N . ALA A 1 74 ? -24.277 3.398 8.363 1.00 92.88 74 ALA A N 1
ATOM 584 C CA . ALA A 1 74 ? -24.068 4.800 8.005 1.00 92.88 74 ALA A CA 1
ATOM 585 C C . ALA A 1 74 ? -23.636 4.954 6.535 1.00 92.88 74 ALA A C 1
ATOM 587 O O . ALA A 1 74 ? -24.290 5.672 5.777 1.00 92.88 74 ALA A O 1
ATOM 588 N N . LEU A 1 75 ? -22.624 4.192 6.101 1.00 91.75 75 LEU A N 1
ATOM 589 C CA . LEU A 1 75 ? -22.115 4.220 4.722 1.00 91.75 75 LEU A CA 1
ATOM 590 C C . LEU A 1 75 ? -23.183 3.815 3.690 1.00 91.75 75 LEU A C 1
ATOM 592 O O . LEU A 1 75 ? -23.280 4.399 2.608 1.00 91.75 75 LEU A O 1
ATOM 596 N N . ALA A 1 76 ? -24.015 2.818 4.011 1.00 88.31 76 ALA A N 1
ATOM 597 C CA . ALA A 1 76 ? -25.124 2.409 3.149 1.00 88.31 76 ALA A CA 1
ATOM 598 C C . ALA A 1 76 ? -26.194 3.509 3.016 1.00 88.31 76 ALA A C 1
ATOM 600 O O . ALA A 1 76 ? -26.766 3.692 1.937 1.00 88.31 76 ALA A O 1
ATOM 601 N N . GLY A 1 77 ? -26.453 4.256 4.094 1.00 83.62 77 GLY A N 1
ATOM 602 C CA . GLY A 1 77 ? -27.340 5.419 4.084 1.00 83.62 77 GLY A CA 1
ATOM 603 C C . GLY A 1 77 ? -26.819 6.555 3.200 1.00 83.62 77 GLY A C 1
ATOM 604 O O . GLY A 1 77 ? -27.593 7.157 2.454 1.00 83.62 77 GLY A O 1
ATOM 605 N N . GLU A 1 78 ? -25.511 6.812 3.219 1.00 80.50 78 GLU A N 1
ATOM 606 C CA . GLU A 1 78 ? -24.872 7.827 2.372 1.00 80.50 78 GLU A CA 1
ATOM 607 C C . GLU A 1 78 ? -24.906 7.457 0.886 1.00 80.50 78 GLU A C 1
ATOM 609 O O . GLU A 1 78 ? -25.287 8.290 0.062 1.00 80.50 78 GLU A O 1
ATOM 614 N N . LYS A 1 79 ? -24.616 6.195 0.534 1.00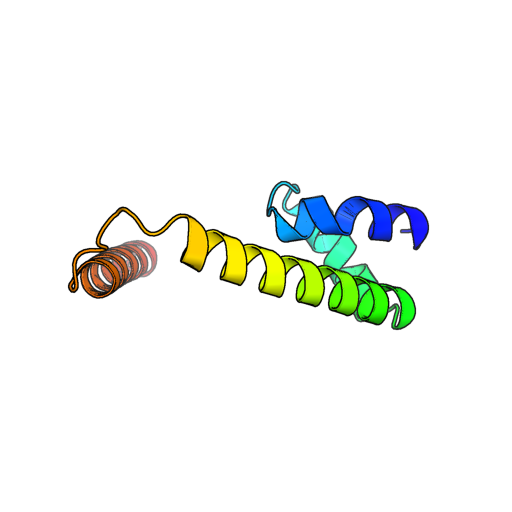 71.62 79 LYS A N 1
ATOM 615 C CA . LYS A 1 79 ? -24.726 5.719 -0.856 1.00 71.62 79 LYS A CA 1
ATOM 616 C C . LYS A 1 79 ? -26.128 5.923 -1.426 1.00 71.62 79 LYS A C 1
ATOM 618 O O . LYS A 1 79 ? -26.251 6.404 -2.550 1.00 71.62 79 LYS A O 1
ATOM 623 N N . LYS A 1 80 ? -27.179 5.626 -0.648 1.00 71.12 80 LYS A N 1
ATOM 624 C CA . LYS A 1 80 ? -28.583 5.839 -1.057 1.00 71.12 80 LYS A CA 1
ATOM 625 C C . LYS A 1 80 ? -28.918 7.317 -1.282 1.00 71.12 80 LYS A C 1
ATOM 627 O O . LYS A 1 80 ? -29.670 7.635 -2.195 1.00 71.12 80 LYS A O 1
ATOM 632 N N . ARG A 1 81 ? -28.344 8.228 -0.487 1.00 68.94 81 ARG A N 1
ATOM 633 C CA . ARG A 1 81 ? -28.521 9.683 -0.662 1.00 68.94 81 ARG A CA 1
ATOM 634 C C . ARG A 1 81 ? -27.794 10.232 -1.893 1.00 68.94 81 ARG A C 1
ATOM 636 O O . ARG A 1 81 ? -28.242 11.228 -2.446 1.00 68.94 81 ARG A O 1
ATOM 643 N N . GLN A 1 82 ? -26.703 9.595 -2.318 1.00 60.28 82 GLN A N 1
ATOM 644 C CA . GLN A 1 82 ? -25.941 9.988 -3.509 1.00 60.28 82 GLN A CA 1
ATOM 645 C C . GLN A 1 82 ? -26.516 9.429 -4.820 1.00 60.28 82 GLN A C 1
ATOM 647 O O . GLN A 1 82 ? -26.343 10.057 -5.854 1.00 60.28 82 GLN A O 1
ATOM 652 N N . THR A 1 83 ? -27.202 8.279 -4.795 1.00 60.34 83 THR A N 1
ATOM 653 C CA . THR A 1 83 ? -27.827 7.669 -5.994 1.00 60.34 83 THR A CA 1
ATOM 654 C C . THR A 1 83 ? -29.265 8.122 -6.253 1.00 60.34 83 THR A C 1
ATOM 656 O O . THR A 1 83 ? -29.783 7.891 -7.339 1.00 60.34 83 THR A O 1
ATOM 659 N N . GLY A 1 84 ? -29.924 8.749 -5.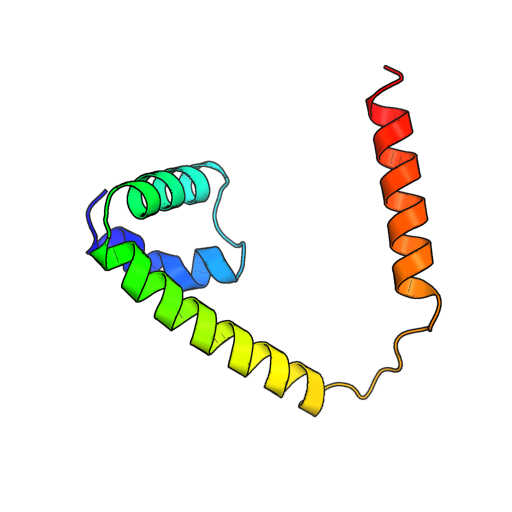275 1.00 58.12 84 GLY A N 1
ATOM 660 C CA . GLY A 1 84 ? -31.274 9.307 -5.418 1.00 58.12 84 GLY A CA 1
ATOM 661 C C . GLY A 1 84 ? -31.317 10.762 -5.900 1.00 58.12 84 GLY A C 1
ATOM 662 O O . GLY A 1 84 ? -32.328 11.424 -5.671 1.00 58.12 84 GLY A O 1
ATOM 663 N N . LYS A 1 85 ? -30.229 11.275 -6.484 1.00 47.06 85 LYS A N 1
ATOM 664 C CA . LYS A 1 85 ? -30.090 12.656 -6.953 1.00 47.06 85 LYS A CA 1
ATOM 665 C C . LYS A 1 85 ? -29.654 12.690 -8.411 1.00 47.06 85 LYS A C 1
ATOM 667 O O . LYS A 1 85 ? -28.834 11.823 -8.779 1.00 47.06 85 LYS A O 1
#

Sequence (85 aa):
MRCEKIMRKFNDLLDRSLSAKEEHEIQAHLAVCPNCRAEFQLTKNADDILRATVIEMVTEIEVPANLSQRIGQALAGEKKRQTGK

Secondary structure (DSSP, 8-state):
--HHHHHTTHHHHHTT-S-HHHHHHHHHHHHH-HHHHHHHHHHHHHHHHHHHHHHHHH--SPPPTTHHHHHHHHHHHHHHHHH--

Foldseek 3Di:
DDLVVLLVCLVVVVVVVDDPVNNVVSVVVCVPDVVSVVSSVVVVVVVVVVVVVVCVVPPPDDDPPCPVVVVVVVVVVVVVVVVVD

Radius of gyration: 17.86 Å; chains: 1; bounding box: 45×20×42 Å